Protein AF-A0A368SXJ4-F1 (afdb_monomer_lite)

pLDDT: mean 94.87, std 3.74, range [82.25, 98.31]

Organism: NCBI:txid1931232

Structure (mmCIF, N/CA/C/O backbone):
data_AF-A0A368SXJ4-F1
#
_entry.id   AF-A0A368SXJ4-F1
#
loop_
_atom_site.group_PDB
_atom_site.id
_atom_site.type_symbol
_atom_site.label_atom_id
_atom_site.label_alt_id
_atom_site.label_comp_id
_atom_site.label_asym_id
_atom_site.label_entity_id
_atom_site.label_seq_id
_atom_site.pdbx_PDB_ins_code
_atom_site.Cartn_x
_atom_site.Cartn_y
_atom_site.Cartn_z
_atom_site.occupancy
_atom_site.B_iso_or_equiv
_atom_site.auth_seq_id
_atom_site.auth_comp_id
_atom_site.auth_asym_id
_atom_site.auth_atom_id
_atom_site.pdbx_PDB_model_num
ATOM 1 N N . ASN A 1 1 ? 4.985 6.519 -2.975 1.00 88.56 1 ASN A N 1
ATOM 2 C CA . ASN A 1 1 ? 5.196 5.145 -3.479 1.00 88.56 1 ASN A CA 1
ATOM 3 C C . ASN A 1 1 ? 5.009 5.052 -4.981 1.00 88.56 1 ASN A C 1
ATOM 5 O O . ASN A 1 1 ? 6.011 4.842 -5.648 1.00 88.56 1 ASN A O 1
ATOM 9 N N . ILE A 1 2 ? 3.815 5.299 -5.526 1.00 94.31 2 ILE A N 1
ATOM 10 C CA . ILE A 1 2 ? 3.526 5.108 -6.962 1.00 94.31 2 ILE A CA 1
ATOM 11 C C . ILE A 1 2 ? 4.535 5.823 -7.872 1.00 94.31 2 ILE A C 1
ATOM 13 O O . ILE A 1 2 ? 5.228 5.165 -8.629 1.00 94.31 2 ILE A O 1
ATOM 17 N N . ARG A 1 3 ? 4.760 7.134 -7.709 1.00 92.19 3 ARG A N 1
ATOM 18 C CA . ARG A 1 3 ? 5.748 7.880 -8.525 1.00 92.19 3 ARG A CA 1
ATOM 19 C C . ARG A 1 3 ? 7.164 7.283 -8.545 1.00 92.19 3 ARG A C 1
ATOM 21 O O . ARG A 1 3 ? 7.894 7.519 -9.496 1.00 92.19 3 ARG A O 1
ATOM 28 N N . LYS A 1 4 ? 7.569 6.568 -7.491 1.00 92.19 4 LYS A N 1
ATOM 29 C CA . LYS A 1 4 ? 8.880 5.909 -7.401 1.00 92.19 4 LYS A CA 1
ATOM 30 C C . LYS A 1 4 ? 8.851 4.513 -8.029 1.00 92.19 4 LYS A C 1
ATOM 32 O O . LYS A 1 4 ? 9.804 4.148 -8.703 1.00 92.19 4 LYS A O 1
ATOM 37 N N . HIS A 1 5 ? 7.788 3.747 -7.783 1.00 92.94 5 HIS A N 1
ATOM 38 C CA . HIS A 1 5 ? 7.715 2.314 -8.091 1.00 92.94 5 HIS A CA 1
ATOM 39 C C . HIS A 1 5 ? 6.958 1.978 -9.383 1.00 92.94 5 HIS A C 1
ATOM 41 O O . HIS A 1 5 ? 7.310 1.006 -10.036 1.00 92.94 5 HIS A O 1
ATOM 47 N N . ALA A 1 6 ? 5.980 2.794 -9.771 1.00 95.44 6 ALA A N 1
ATOM 48 C CA . ALA A 1 6 ? 5.234 2.696 -11.020 1.00 95.44 6 ALA A CA 1
ATOM 49 C C . ALA A 1 6 ? 5.123 4.073 -11.712 1.00 95.44 6 ALA A C 1
ATOM 51 O O . ALA A 1 6 ? 4.045 4.672 -11.766 1.00 95.44 6 ALA A O 1
ATOM 52 N N . PRO A 1 7 ? 6.243 4.644 -12.195 1.00 95.88 7 PRO A N 1
ATOM 53 C CA . PRO A 1 7 ? 6.217 5.929 -12.886 1.00 95.88 7 PRO A CA 1
ATOM 54 C C . PRO A 1 7 ? 5.327 5.878 -14.134 1.00 95.88 7 PRO A C 1
ATOM 56 O O . PRO A 1 7 ? 5.365 4.914 -14.898 1.00 95.88 7 PRO A O 1
ATOM 59 N N . GLY A 1 8 ? 4.525 6.926 -14.328 1.00 95.62 8 GLY A N 1
ATOM 60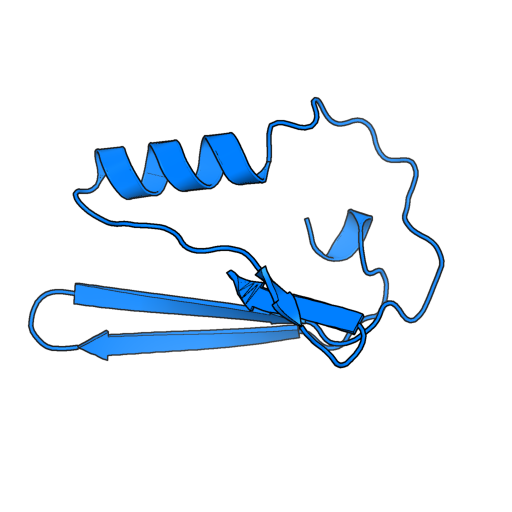 C CA . GLY A 1 8 ? 3.618 7.054 -15.472 1.00 95.62 8 GLY A CA 1
ATOM 61 C C . GLY A 1 8 ? 2.392 6.134 -15.447 1.00 95.62 8 GLY A C 1
ATOM 62 O O . GLY A 1 8 ? 1.615 6.175 -16.393 1.00 95.62 8 GLY A O 1
ATOM 63 N N . ALA A 1 9 ? 2.198 5.333 -14.394 1.00 97.56 9 ALA A N 1
ATOM 64 C CA . ALA A 1 9 ? 0.986 4.535 -14.237 1.00 97.56 9 ALA A CA 1
ATOM 65 C C . ALA A 1 9 ? -0.255 5.426 -14.049 1.00 97.56 9 ALA A C 1
ATOM 67 O O . ALA A 1 9 ? -0.181 6.462 -13.379 1.00 97.56 9 ALA A O 1
ATOM 68 N N . HIS A 1 10 ? -1.399 4.983 -14.584 1.00 96.75 10 HIS A N 1
ATOM 69 C CA . HIS A 1 10 ? -2.707 5.515 -14.189 1.00 96.75 10 HIS A CA 1
ATOM 70 C C . HIS A 1 10 ? -2.921 5.272 -12.694 1.00 96.75 10 HIS A C 1
ATOM 72 O O . HIS A 1 10 ? -2.514 4.223 -12.187 1.00 96.75 10 HIS A O 1
ATOM 78 N N . VAL A 1 11 ? -3.531 6.231 -11.998 1.00 97.81 11 VAL A N 1
ATOM 79 C CA . VAL A 1 11 ? -3.790 6.148 -10.558 1.00 97.81 11 VAL A CA 1
ATOM 80 C C . VAL A 1 11 ? -5.246 6.462 -10.292 1.00 97.81 11 VAL A C 1
ATOM 82 O O . VAL A 1 11 ? -5.728 7.529 -10.663 1.00 97.81 11 VAL A O 1
ATOM 85 N N . ASP A 1 12 ? -5.889 5.563 -9.565 1.00 98.00 12 ASP A N 1
ATOM 86 C CA . ASP A 1 12 ? -7.249 5.701 -9.081 1.00 98.00 12 ASP A CA 1
ATOM 87 C C . ASP A 1 12 ? -7.220 5.890 -7.566 1.00 98.00 12 ASP A C 1
ATOM 89 O O . ASP A 1 12 ? -6.586 5.124 -6.833 1.00 98.00 12 ASP A O 1
ATOM 93 N N . VAL A 1 13 ? -7.899 6.937 -7.096 1.00 97.88 13 VAL A N 1
ATOM 94 C CA . VAL A 1 13 ? -8.074 7.225 -5.670 1.00 97.88 13 VAL A CA 1
ATOM 95 C C . VAL A 1 13 ? -9.564 7.242 -5.375 1.00 97.88 13 VAL A C 1
ATOM 97 O O . VAL A 1 13 ? -10.278 8.164 -5.764 1.00 97.88 13 VAL A O 1
ATOM 100 N N . GLY A 1 14 ? -10.024 6.206 -4.686 1.00 97.94 14 GLY A N 1
ATOM 101 C CA . GLY A 1 14 ? -11.385 6.070 -4.202 1.00 97.94 14 GLY A CA 1
ATOM 102 C C . GLY A 1 14 ? -11.493 6.488 -2.742 1.00 97.94 14 GLY A C 1
ATOM 103 O O . GLY A 1 14 ? -10.684 6.089 -1.903 1.00 97.94 14 GLY A O 1
ATOM 104 N N . LEU A 1 15 ? -12.532 7.257 -2.432 1.00 97.44 15 LEU A N 1
ATOM 105 C CA . LEU A 1 15 ? -12.917 7.590 -1.069 1.00 97.44 15 LEU A CA 1
ATOM 106 C C . LEU A 1 15 ? -14.389 7.255 -0.888 1.00 97.44 15 LEU A C 1
ATOM 108 O O . LEU A 1 15 ? -15.227 7.717 -1.662 1.00 97.44 15 LEU A O 1
ATOM 112 N N . ARG A 1 16 ? -14.707 6.472 0.137 1.00 97.38 16 ARG A N 1
ATOM 113 C CA . ARG A 1 16 ? -16.090 6.153 0.486 1.00 97.38 16 ARG A CA 1
ATOM 114 C C . ARG A 1 16 ? -16.267 6.141 1.992 1.00 97.38 16 ARG A C 1
ATOM 116 O O . ARG A 1 16 ? -15.390 5.700 2.729 1.00 97.38 16 ARG A O 1
ATOM 123 N N . HIS A 1 17 ? -17.400 6.660 2.431 1.00 96.44 17 HIS A N 1
ATOM 124 C CA . HIS A 1 17 ? -17.814 6.588 3.820 1.00 96.44 17 HIS A CA 1
ATOM 125 C C . HIS A 1 17 ? -18.760 5.396 3.962 1.00 96.44 17 HIS A C 1
ATOM 127 O O . HIS A 1 17 ? -19.784 5.348 3.281 1.00 96.44 17 HIS A O 1
ATOM 133 N N . GLU A 1 18 ? -18.401 4.434 4.805 1.00 94.00 18 GLU A N 1
ATOM 134 C CA . GLU A 1 18 ? -19.171 3.215 5.065 1.00 94.00 18 GLU A CA 1
ATOM 135 C C . GLU A 1 18 ? -19.426 3.122 6.566 1.00 94.00 18 GLU A C 1
ATOM 137 O O . GLU A 1 18 ? -18.483 3.093 7.353 1.00 94.00 18 GLU A O 1
ATOM 142 N N . ASP A 1 19 ? -20.696 3.101 6.970 1.00 88.75 19 ASP A N 1
ATOM 143 C CA . ASP A 1 19 ? -21.117 3.088 8.374 1.00 88.75 19 ASP A CA 1
ATOM 144 C C . ASP A 1 19 ? -20.396 4.154 9.228 1.00 88.75 19 ASP A C 1
ATOM 146 O O . ASP A 1 19 ? -20.680 5.347 9.111 1.00 88.75 19 ASP A O 1
ATOM 150 N N . ALA A 1 20 ? -19.458 3.724 10.078 1.00 90.25 20 ALA A N 1
ATOM 151 C CA . ALA A 1 20 ? -18.643 4.554 10.966 1.00 90.25 20 ALA A CA 1
ATOM 152 C C . ALA A 1 20 ? -17.161 4.621 10.539 1.00 90.25 20 ALA A C 1
ATOM 154 O O . ALA A 1 20 ? -16.287 4.907 11.360 1.00 90.25 20 ALA A O 1
ATOM 155 N N . GLN A 1 21 ? -16.853 4.300 9.280 1.00 93.88 21 GLN A N 1
ATOM 156 C CA . GLN A 1 21 ? -15.494 4.202 8.756 1.00 93.88 21 GLN A CA 1
ATOM 157 C C . GLN A 1 21 ? -15.325 4.988 7.455 1.00 93.88 21 GLN A C 1
ATOM 159 O O . GLN A 1 21 ? -16.207 5.069 6.601 1.00 93.88 21 GLN A O 1
ATOM 164 N N . LEU A 1 22 ? -14.126 5.541 7.287 1.00 95.38 22 LEU A N 1
ATOM 165 C CA . LEU A 1 22 ? -13.667 6.095 6.022 1.00 95.38 22 LEU A CA 1
ATOM 166 C C . LEU A 1 22 ? -12.797 5.053 5.326 1.00 95.38 22 LEU A C 1
ATOM 168 O O . LEU A 1 22 ? -11.727 4.708 5.828 1.00 95.38 22 LEU A O 1
ATOM 172 N N . VAL A 1 23 ? -13.234 4.576 4.165 1.00 96.88 23 VAL A N 1
ATOM 173 C CA . VAL A 1 23 ? -12.450 3.660 3.341 1.00 96.88 23 VAL A CA 1
ATOM 174 C C . VAL A 1 23 ? -11.769 4.442 2.229 1.00 96.88 23 VAL A C 1
ATOM 176 O O . VAL A 1 23 ? -12.408 5.155 1.452 1.00 96.88 23 VAL A O 1
ATOM 179 N N . ILE A 1 24 ? -10.450 4.290 2.170 1.00 97.62 24 ILE A N 1
ATOM 180 C CA . ILE A 1 24 ? -9.578 4.879 1.159 1.00 97.62 24 ILE A CA 1
ATOM 181 C C . ILE A 1 24 ? -9.020 3.716 0.342 1.00 97.62 24 ILE A C 1
ATOM 183 O O . ILE A 1 24 ? -8.410 2.822 0.921 1.00 97.62 24 ILE A O 1
ATOM 187 N N . ASP A 1 25 ? -9.237 3.732 -0.970 1.00 97.62 25 ASP A N 1
ATOM 188 C CA . ASP A 1 25 ? -8.659 2.769 -1.912 1.00 97.62 25 ASP A CA 1
ATOM 189 C C . ASP A 1 25 ? -7.741 3.530 -2.861 1.00 97.62 25 ASP A C 1
ATOM 191 O O . ASP A 1 25 ? -8.173 4.471 -3.530 1.00 97.62 25 ASP A O 1
ATOM 195 N N . ILE A 1 26 ? -6.464 3.168 -2.892 1.00 98.00 26 ILE A N 1
ATOM 196 C CA . ILE A 1 26 ? -5.505 3.747 -3.827 1.00 98.00 26 ILE A CA 1
ATOM 197 C C . ILE A 1 26 ? -4.969 2.614 -4.678 1.00 98.00 26 ILE A C 1
ATOM 199 O O . ILE A 1 26 ? -4.266 1.737 -4.176 1.00 98.00 26 ILE A O 1
ATOM 203 N N . SER A 1 27 ? -5.237 2.666 -5.978 1.00 98.19 27 SER A N 1
ATOM 204 C CA . SER A 1 27 ? -4.692 1.704 -6.930 1.00 98.19 27 SER A CA 1
ATOM 205 C C . SER A 1 27 ? -3.966 2.388 -8.078 1.00 98.19 27 SER A C 1
ATOM 207 O O . SER A 1 27 ? -4.248 3.531 -8.433 1.00 98.19 27 SER A O 1
ATOM 209 N N . ASN A 1 28 ? -2.972 1.704 -8.630 1.00 98.31 28 ASN A N 1
ATOM 210 C CA . ASN A 1 28 ? -2.316 2.111 -9.860 1.00 98.31 28 ASN A CA 1
ATOM 211 C C . ASN A 1 28 ? -2.242 0.943 -10.831 1.00 98.31 28 ASN A C 1
ATOM 213 O O . ASN A 1 28 ? -2.043 -0.190 -10.397 1.00 98.31 28 ASN A O 1
ATOM 217 N N . GLY A 1 29 ? -2.319 1.244 -12.126 1.00 97.38 29 GLY A N 1
ATOM 218 C CA . GLY A 1 29 ? -2.030 0.280 -13.187 1.00 97.38 29 GLY A CA 1
ATOM 219 C C . GLY A 1 29 ? -0.532 -0.055 -13.289 1.00 97.38 29 GLY A C 1
ATOM 220 O O . GLY A 1 29 ? 0.271 0.424 -12.475 1.00 97.38 29 GLY A O 1
ATOM 221 N N . PRO A 1 30 ? -0.118 -0.846 -14.292 1.00 96.31 30 PRO A N 1
ATOM 222 C CA . P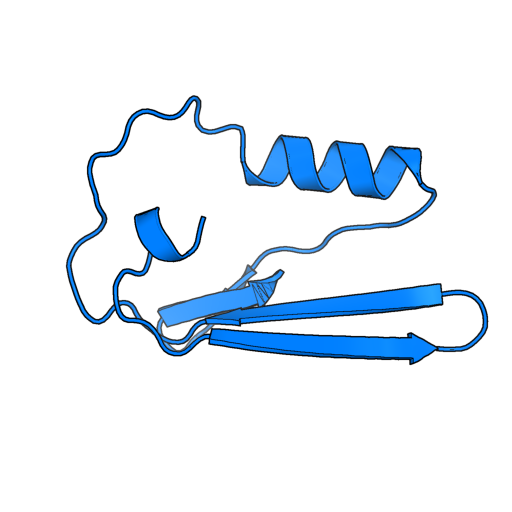RO A 1 30 ? 1.285 -1.191 -14.495 1.00 96.31 30 PRO A CA 1
ATOM 223 C C . PRO A 1 30 ? 2.155 0.048 -14.746 1.00 96.31 30 PRO A C 1
ATOM 225 O O . PRO A 1 30 ? 1.707 1.072 -15.267 1.00 96.31 30 PRO A O 1
ATOM 228 N N . ALA A 1 31 ? 3.433 -0.051 -14.377 1.00 95.75 31 ALA A N 1
ATOM 229 C CA . ALA A 1 31 ? 4.408 1.008 -14.612 1.00 95.75 31 ALA A CA 1
ATOM 230 C C . ALA A 1 31 ? 4.599 1.260 -16.119 1.00 95.75 31 ALA A C 1
ATOM 232 O O . ALA A 1 31 ? 4.872 0.327 -16.872 1.00 95.75 31 ALA A O 1
ATOM 233 N N . ALA A 1 32 ? 4.537 2.523 -16.548 1.00 95.81 32 ALA A N 1
ATOM 234 C CA . ALA A 1 32 ? 4.820 2.909 -17.934 1.00 95.81 32 ALA A CA 1
ATOM 235 C C . ALA A 1 32 ? 6.321 3.155 -18.189 1.00 95.81 32 ALA A C 1
ATOM 237 O O . ALA A 1 32 ? 6.752 3.286 -19.333 1.00 95.81 32 ALA A O 1
ATOM 238 N N . ALA A 1 33 ? 7.125 3.234 -17.125 1.00 94.12 33 ALA A N 1
ATOM 239 C CA . ALA A 1 33 ? 8.571 3.413 -17.190 1.00 94.12 33 ALA A CA 1
ATOM 240 C C . ALA A 1 33 ? 9.280 2.705 -16.017 1.00 94.12 33 ALA A C 1
ATOM 242 O O . ALA A 1 33 ? 8.639 2.391 -15.009 1.00 94.12 33 ALA A O 1
ATOM 243 N N . PRO A 1 34 ? 10.604 2.468 -16.107 1.00 92.75 34 PRO A N 1
ATOM 244 C CA . PRO A 1 34 ? 11.363 1.844 -15.028 1.00 92.75 34 PRO A CA 1
ATOM 245 C C . PRO A 1 34 ? 11.286 2.627 -13.704 1.00 92.75 34 PRO A C 1
ATOM 247 O O . PRO A 1 34 ? 11.241 3.860 -13.731 1.00 92.75 34 PRO A O 1
ATOM 250 N N . PRO A 1 35 ? 11.341 1.950 -12.539 1.00 89.69 35 PRO A N 1
ATOM 251 C CA . PRO A 1 35 ? 11.311 2.603 -11.234 1.00 89.69 35 PRO A CA 1
ATOM 252 C C . PRO A 1 35 ? 12.405 3.660 -11.062 1.00 89.69 35 PRO A C 1
ATOM 254 O O . PRO A 1 35 ? 13.565 3.460 -11.435 1.00 89.69 35 PRO A O 1
ATOM 257 N N . LEU A 1 36 ? 12.058 4.770 -10.414 1.00 90.38 36 LEU A N 1
ATOM 258 C CA . LEU A 1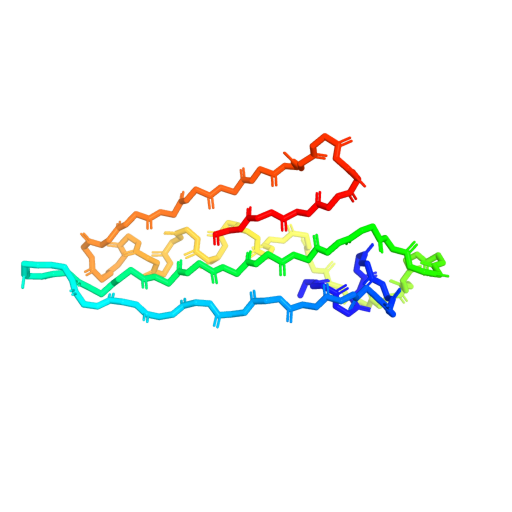 36 ? 13.013 5.836 -10.134 1.00 90.38 36 LEU A CA 1
ATOM 259 C C . LEU A 1 36 ? 13.921 5.454 -8.959 1.00 90.38 36 LEU A C 1
ATOM 261 O O 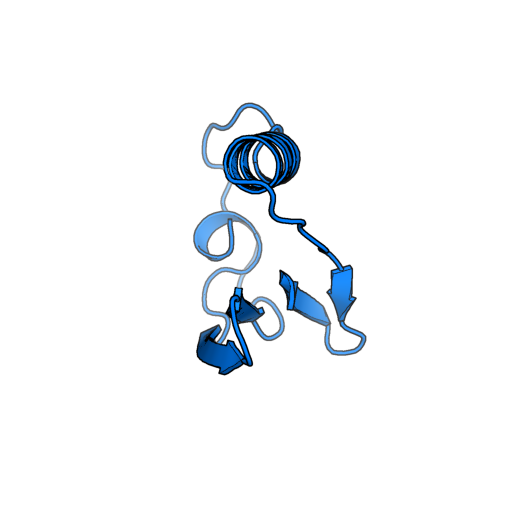. LEU A 1 36 ? 13.458 5.076 -7.876 1.00 90.38 36 LEU A O 1
ATOM 265 N N . ARG A 1 37 ? 15.232 5.650 -9.131 1.00 87.88 37 ARG A N 1
ATOM 266 C CA . ARG A 1 37 ? 16.227 5.522 -8.056 1.00 87.88 37 ARG A CA 1
ATOM 267 C C . ARG A 1 37 ? 16.231 6.764 -7.165 1.00 87.88 37 ARG A C 1
ATOM 269 O O . ARG A 1 37 ? 17.179 7.538 -7.150 1.00 87.88 37 ARG A O 1
ATOM 276 N N . LEU A 1 38 ? 15.138 6.960 -6.434 1.00 86.06 38 LEU A N 1
ATOM 277 C CA . LEU A 1 38 ? 15.018 8.022 -5.436 1.00 86.06 38 LEU A CA 1
ATOM 278 C C . LEU A 1 38 ? 15.441 7.509 -4.050 1.00 86.06 38 LEU A C 1
ATOM 280 O O . LEU A 1 38 ? 15.102 6.362 -3.716 1.00 86.06 38 LEU A O 1
ATOM 284 N N . PRO A 1 39 ? 16.102 8.335 -3.215 1.00 84.62 39 PRO A N 1
ATOM 285 C CA . PRO A 1 39 ? 16.382 7.994 -1.823 1.00 84.62 39 PRO A CA 1
ATOM 286 C C . PRO A 1 39 ? 15.118 7.524 -1.091 1.00 84.62 39 PRO A C 1
ATOM 288 O O . PRO A 1 39 ? 14.007 7.979 -1.369 1.00 84.62 39 PRO A O 1
ATOM 291 N N . GLY A 1 40 ? 15.260 6.578 -0.167 1.00 82.25 40 GLY A N 1
ATOM 292 C CA . GLY A 1 40 ? 14.156 6.161 0.694 1.00 82.25 40 GLY A CA 1
ATOM 293 C C . GLY A 1 40 ? 14.501 4.932 1.521 1.00 82.25 40 GLY A C 1
ATOM 294 O O . GLY A 1 40 ? 15.121 4.007 1.012 1.00 82.25 40 GLY A O 1
ATOM 295 N N . GLY A 1 41 ? 14.060 4.913 2.779 1.00 85.25 41 GLY A N 1
ATOM 296 C CA . GLY A 1 41 ? 14.426 3.873 3.746 1.00 85.25 41 GLY A CA 1
ATOM 297 C C . GLY A 1 41 ? 13.699 2.532 3.601 1.00 85.25 41 GLY A C 1
ATOM 298 O O . GLY A 1 41 ? 13.879 1.679 4.447 1.00 85.25 41 GLY A O 1
ATOM 299 N N . GLY A 1 42 ? 12.840 2.330 2.596 1.00 86.88 42 GLY A N 1
ATOM 300 C CA . GLY A 1 42 ? 12.105 1.062 2.417 1.00 86.88 42 GLY A CA 1
ATOM 301 C C . GLY A 1 42 ? 10.899 0.855 3.350 1.00 86.88 42 GLY A C 1
ATOM 302 O O . GLY A 1 42 ? 10.082 -0.024 3.109 1.00 86.88 42 GLY A O 1
ATOM 303 N N . HIS A 1 43 ? 10.695 1.717 4.345 1.00 91.75 43 HIS A N 1
ATOM 304 C CA . HIS A 1 43 ? 9.620 1.594 5.345 1.00 91.75 43 HIS A CA 1
ATOM 305 C C . HIS A 1 43 ? 8.264 2.191 4.917 1.00 91.75 43 HIS A C 1
ATOM 307 O O . HIS A 1 43 ? 7.421 2.495 5.757 1.00 91.75 43 HIS A O 1
ATOM 313 N N . GLY A 1 44 ? 8.033 2.401 3.616 1.00 92.06 44 GLY A N 1
ATOM 314 C CA . GLY A 1 44 ? 6.869 3.149 3.123 1.00 92.06 44 GLY A CA 1
ATOM 315 C C . GLY A 1 44 ? 5.521 2.525 3.507 1.00 92.06 44 GLY A C 1
ATOM 316 O O . GLY A 1 44 ? 4.636 3.230 3.989 1.00 92.06 44 GLY A O 1
ATOM 317 N N . LEU A 1 45 ? 5.368 1.211 3.308 1.00 95.31 45 LEU A N 1
ATOM 318 C CA . LEU A 1 45 ? 4.142 0.482 3.667 1.00 95.31 45 LEU A CA 1
ATOM 319 C C . LEU A 1 45 ? 4.031 0.235 5.176 1.00 95.31 45 LEU A C 1
ATOM 321 O O . LEU A 1 45 ? 2.929 0.287 5.713 1.00 95.31 45 LEU A O 1
ATOM 325 N N . LEU A 1 46 ? 5.160 0.010 5.860 1.00 95.88 46 LEU A N 1
ATOM 326 C CA . LEU A 1 46 ? 5.191 -0.150 7.315 1.00 95.88 46 LEU A CA 1
ATOM 327 C C . LEU A 1 46 ? 4.654 1.109 8.006 1.00 95.88 46 LEU A C 1
ATOM 329 O O . LEU A 1 46 ? 3.671 1.026 8.734 1.00 95.88 46 LEU A O 1
ATOM 333 N N . GLY A 1 47 ? 5.199 2.281 7.668 1.00 96.31 47 GLY A N 1
ATOM 334 C CA . GLY A 1 47 ? 4.746 3.544 8.251 1.00 96.31 47 GLY A CA 1
ATOM 335 C C . GLY A 1 47 ? 3.298 3.900 7.897 1.00 96.31 47 GLY A C 1
ATOM 336 O O . GLY A 1 47 ? 2.620 4.575 8.666 1.00 96.31 47 GLY A O 1
ATOM 337 N N . LEU A 1 48 ? 2.783 3.450 6.744 1.00 96.25 48 LEU A N 1
ATOM 338 C CA . LEU A 1 48 ? 1.354 3.584 6.433 1.00 96.25 48 LEU A CA 1
ATOM 339 C C . LEU A 1 48 ? 0.493 2.695 7.343 1.00 96.25 48 LEU A C 1
ATOM 341 O O . LEU A 1 48 ? -0.513 3.173 7.863 1.00 96.25 48 LEU A O 1
ATOM 345 N N . ARG A 1 49 ? 0.898 1.440 7.569 1.00 97.50 49 ARG A N 1
ATOM 346 C CA . ARG A 1 49 ? 0.186 0.509 8.455 1.00 97.50 49 ARG A CA 1
ATOM 347 C C . ARG A 1 49 ? 0.176 0.992 9.906 1.00 97.50 49 ARG A C 1
ATOM 349 O O . ARG A 1 49 ? -0.874 0.947 10.536 1.00 97.50 49 ARG A O 1
ATOM 356 N N . GLU A 1 50 ? 1.301 1.493 10.408 1.00 98.12 50 GLU A N 1
ATOM 357 C CA . GLU A 1 50 ? 1.409 2.060 11.761 1.00 98.12 50 GLU A CA 1
ATOM 358 C C . GLU A 1 50 ? 0.474 3.260 11.947 1.00 98.12 50 GLU A C 1
ATOM 360 O O . GLU A 1 50 ? -0.266 3.321 12.925 1.00 98.12 50 GLU A O 1
ATOM 365 N N . ARG A 1 51 ? 0.429 4.184 10.974 1.00 96.88 51 ARG A N 1
ATOM 366 C CA . ARG A 1 51 ? -0.495 5.331 11.012 1.00 96.88 51 ARG A CA 1
ATOM 367 C C . ARG A 1 51 ? -1.961 4.911 10.989 1.00 96.88 51 ARG A C 1
ATOM 369 O O . ARG A 1 51 ? -2.746 5.470 11.747 1.00 96.88 51 ARG A O 1
ATOM 376 N N . ALA A 1 52 ? -2.328 3.945 10.145 1.00 96.75 52 ALA A N 1
ATOM 377 C CA . ALA A 1 52 ? -3.690 3.416 10.124 1.00 96.75 52 ALA A CA 1
ATOM 378 C C . ALA A 1 52 ? -4.056 2.812 11.487 1.00 96.75 52 ALA A C 1
ATOM 380 O O . ALA A 1 52 ? -5.111 3.124 12.032 1.00 96.75 52 ALA A O 1
ATOM 381 N N . HIS A 1 53 ? -3.149 2.027 12.076 1.00 97.62 53 HIS A N 1
ATOM 382 C CA . HIS A 1 53 ? -3.363 1.408 13.380 1.00 97.62 53 HIS A CA 1
ATOM 383 C C . HIS A 1 53 ? -3.489 2.433 14.519 1.00 97.62 53 HIS A C 1
ATOM 385 O O . HIS A 1 53 ? -4.385 2.305 15.348 1.00 97.62 53 HIS A O 1
ATOM 391 N N . HIS A 1 54 ? -2.669 3.491 14.528 1.00 97.88 54 HIS A N 1
ATOM 392 C CA . HIS A 1 54 ? -2.781 4.586 15.503 1.00 97.88 54 HIS A CA 1
ATOM 393 C C . HIS A 1 54 ? -4.133 5.313 15.465 1.00 97.88 54 HIS A C 1
ATOM 395 O O . HIS A 1 54 ? -4.525 5.912 16.461 1.00 97.88 54 HIS A O 1
ATOM 401 N N . LEU A 1 55 ? -4.850 5.254 14.342 1.00 96.00 55 LEU A N 1
ATOM 402 C CA . LEU A 1 55 ? -6.190 5.825 14.186 1.00 96.00 55 LEU A CA 1
ATOM 403 C C . LEU A 1 55 ? -7.306 4.7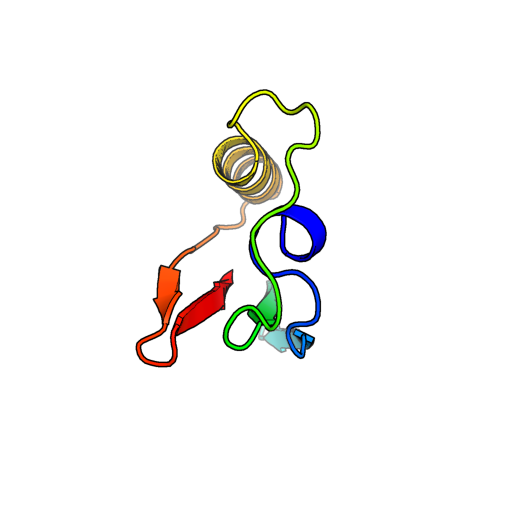86 14.407 1.00 96.00 55 LEU A C 1
ATOM 405 O O . LEU A 1 55 ? -8.461 5.058 14.096 1.00 96.00 55 LEU A O 1
ATOM 409 N N . GLY A 1 56 ? -6.980 3.588 14.906 1.00 96.38 56 GLY A N 1
ATOM 410 C CA . GLY A 1 56 ? -7.937 2.489 15.084 1.00 96.38 56 GLY A CA 1
ATOM 411 C C . GLY A 1 56 ? -8.362 1.803 13.780 1.00 96.38 56 GLY A C 1
ATOM 412 O O . GLY A 1 56 ? -9.295 1.005 13.776 1.00 96.38 56 GLY A O 1
ATOM 413 N N . GLY A 1 57 ? -7.690 2.110 12.670 1.00 96.50 57 GLY A N 1
ATOM 414 C CA . GLY A 1 57 ? -7.947 1.537 11.356 1.00 96.50 57 GLY A CA 1
ATOM 415 C C . GLY A 1 57 ? -7.043 0.352 11.020 1.00 96.50 57 GLY A C 1
ATOM 416 O O . GLY A 1 57 ? -6.230 -0.124 11.817 1.00 96.50 57 GLY A O 1
ATOM 417 N N . THR A 1 58 ? -7.167 -0.115 9.780 1.00 96.94 58 THR A N 1
ATOM 418 C CA . THR A 1 58 ? -6.325 -1.176 9.217 1.00 96.94 58 THR A CA 1
ATOM 419 C C . THR A 1 58 ? -5.838 -0.783 7.827 1.00 96.94 58 THR A C 1
ATOM 421 O O . THR A 1 58 ? -6.387 0.120 7.202 1.00 96.94 58 THR A O 1
ATOM 424 N N . LEU A 1 59 ? -4.783 -1.445 7.346 1.00 97.81 59 LEU A N 1
ATOM 425 C CA . LEU A 1 59 ? -4.257 -1.245 5.999 1.00 97.81 59 LEU A CA 1
ATOM 426 C C . LEU A 1 59 ? -3.908 -2.583 5.360 1.00 97.81 59 LEU A C 1
ATOM 428 O O . LEU A 1 59 ? -3.168 -3.395 5.934 1.00 97.81 59 LEU A O 1
ATOM 432 N N . ARG A 1 60 ? -4.401 -2.773 4.139 1.00 97.62 60 ARG A N 1
ATOM 433 C CA . ARG A 1 60 ? -4.035 -3.875 3.251 1.00 97.62 60 ARG A CA 1
ATOM 434 C C . ARG A 1 60 ? -3.186 -3.307 2.120 1.00 97.62 60 ARG A C 1
ATOM 436 O O . ARG A 1 60 ? -3.233 -2.123 1.841 1.00 97.62 60 ARG A O 1
ATOM 443 N N . ALA A 1 61 ? -2.313 -4.125 1.557 1.00 97.31 61 ALA A N 1
ATOM 444 C CA . ALA A 1 61 ? -1.470 -3.722 0.443 1.00 97.31 61 ALA A CA 1
ATOM 445 C C . ALA A 1 61 ? -1.150 -4.971 -0.369 1.00 97.31 61 ALA A C 1
ATOM 447 O O . ALA A 1 61 ? -0.722 -5.970 0.215 1.00 97.31 61 ALA A O 1
ATOM 448 N N . ALA A 1 62 ? -1.370 -4.925 -1.677 1.00 97.44 62 ALA A N 1
ATOM 449 C CA . ALA A 1 62 ? -1.187 -6.071 -2.555 1.00 97.44 62 ALA A CA 1
ATOM 450 C C . ALA A 1 62 ? -0.780 -5.635 -3.965 1.00 97.44 62 ALA A C 1
ATOM 452 O O . ALA A 1 62 ? -1.212 -4.592 -4.459 1.00 97.44 62 ALA A O 1
ATOM 453 N N . ALA A 1 63 ? 0.033 -6.468 -4.615 1.00 97.12 63 ALA A N 1
ATOM 454 C CA . ALA A 1 63 ? 0.179 -6.420 -6.063 1.00 97.12 63 ALA A CA 1
ATOM 455 C C . ALA A 1 63 ? -1.118 -6.909 -6.724 1.00 97.12 63 ALA A C 1
ATOM 457 O O . ALA A 1 63 ? -1.835 -7.733 -6.152 1.00 97.12 63 ALA A O 1
ATOM 458 N N . LEU A 1 64 ? -1.404 -6.383 -7.908 1.00 97.00 64 LEU A N 1
ATOM 459 C CA . LEU A 1 64 ? -2.533 -6.781 -8.739 1.00 97.00 64 LEU A CA 1
ATOM 460 C C . LEU A 1 64 ? -2.033 -7.622 -9.922 1.00 97.00 64 LEU A C 1
ATOM 462 O O . LEU A 1 64 ? -0.885 -7.482 -10.350 1.00 97.00 64 LEU A O 1
ATOM 466 N N . ASP A 1 65 ? -2.902 -8.4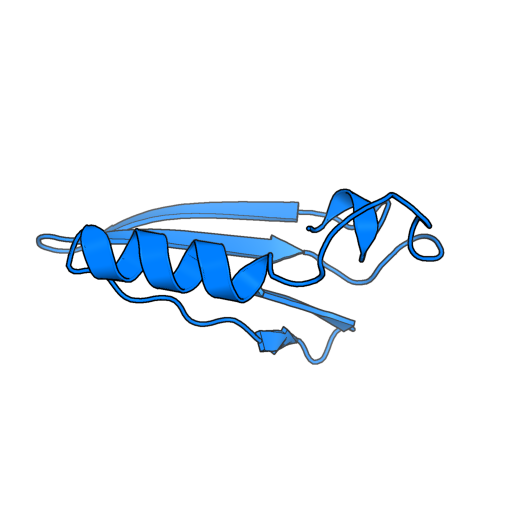75 -10.465 1.00 96.62 65 ASP A N 1
ATOM 467 C CA . ASP A 1 65 ? -2.555 -9.394 -11.562 1.00 96.62 65 ASP A CA 1
ATOM 468 C C . ASP A 1 65 ? -2.188 -8.664 -12.865 1.00 96.62 65 ASP A C 1
ATOM 470 O O . ASP A 1 65 ? -1.443 -9.185 -13.692 1.00 96.62 65 ASP A O 1
ATOM 474 N N . ASP A 1 66 ? -2.667 -7.431 -13.036 1.00 94.31 66 ASP A N 1
ATOM 475 C CA . ASP A 1 66 ? -2.367 -6.556 -14.173 1.00 94.31 66 ASP A CA 1
ATOM 476 C C . ASP A 1 66 ? -1.004 -5.841 -14.060 1.00 94.31 66 ASP A C 1
ATOM 478 O O . ASP A 1 66 ? -0.672 -4.982 -14.879 1.00 94.31 66 ASP A O 1
ATOM 482 N N . GLY A 1 67 ? -0.201 -6.182 -13.046 1.00 94.00 67 GLY A N 1
ATOM 483 C CA . GLY A 1 67 ? 1.077 -5.530 -12.751 1.00 94.00 67 GLY A CA 1
ATOM 484 C C . GLY A 1 67 ? 0.936 -4.220 -11.973 1.00 94.00 67 GLY A C 1
ATOM 485 O O . GLY A 1 67 ? 1.931 -3.519 -11.760 1.00 94.00 67 GLY A O 1
ATOM 486 N N . GLY A 1 68 ? -0.282 -3.886 -11.551 1.00 97.00 68 GLY A N 1
ATOM 487 C CA . GLY A 1 68 ? -0.594 -2.771 -10.680 1.00 97.00 68 GLY A CA 1
ATOM 488 C C . GLY A 1 68 ? -0.334 -3.042 -9.198 1.00 97.00 68 GLY A C 1
ATOM 489 O O . GLY A 1 68 ? 0.184 -4.081 -8.778 1.00 97.00 68 GLY A O 1
ATOM 490 N N . PHE A 1 69 ? -0.708 -2.070 -8.372 1.00 97.81 69 PHE A N 1
ATOM 491 C CA . PHE A 1 69 ? -0.642 -2.182 -6.916 1.00 97.81 69 PHE A CA 1
ATOM 492 C C . PHE A 1 69 ? -1.851 -1.499 -6.292 1.00 97.81 69 PHE A C 1
ATOM 494 O O . PHE A 1 69 ? -2.285 -0.457 -6.780 1.00 97.81 69 PHE A O 1
ATOM 501 N N . ARG A 1 70 ? -2.370 -2.063 -5.202 1.00 98.00 70 ARG A N 1
ATOM 502 C CA . ARG A 1 70 ? -3.462 -1.483 -4.419 1.00 98.00 70 ARG A CA 1
ATOM 503 C C . ARG A 1 70 ? -3.092 -1.403 -2.945 1.00 98.00 70 ARG A C 1
ATOM 505 O O . ARG A 1 70 ? -2.456 -2.312 -2.404 1.00 98.00 70 ARG A O 1
ATOM 512 N N . VAL A 1 71 ? -3.511 -0.312 -2.314 1.00 97.44 71 VAL A N 1
ATOM 513 C CA . VAL A 1 71 ? -3.530 -0.096 -0.863 1.00 97.44 71 VAL A CA 1
ATOM 514 C C . VAL A 1 71 ? -4.945 0.258 -0.447 1.00 97.44 71 VAL A C 1
ATOM 516 O O . VAL A 1 71 ? -5.514 1.157 -1.105 1.00 97.44 71 VAL A O 1
#

InterPro domains:
  IPR036890 Histidine kinase/HSP90-like ATPase superfamily [G3DSA:3.30.565.10] (1-71)
  IPR036890 Histidine kinase/HSP90-like ATPase superfamily [SSF55874] (1-71)
  IPR050482 Sensor Histidine Kinase Two-Component System [PTHR24421] (1-71)

Sequence (71 aa):
NIRKHAPGAHVDVGLRHEDAQLVIDISNGPAAAPPLRLPGGGHGLLGLRERAHHLGGTLRAAALDDGGFRV

Foldseek 3Di:
DCCQQANPWDWDWDWDDDDPDIDIKIKTAHRPDHGDPDDDDPCPVVVVQVVQVVVVHGDDKDQDPRNMIMD

Radius of gyration: 13.39 Å; chains: 1; bounding box: 38×17×33 Å

Secondary structure (DSSP, 8-state):
-HHHHSTT--EEEEEEEETTEEEEEEEE---SSPPP-----S-HHHHHHHHHHHTT-----EE-TTS-EE-